Protein AF-A0A9N9JWP4-F1 (afdb_monomer)

Foldseek 3Di:
DVQCCVQQPDPPGDDDPVSVVSSLLVVLLVVLCCLLPNPDQKDDKDFACAWDPPDPPDIDGGGDIDMDRSNCVSQPVQFADPSNDRDSCLSVDVVRGGDD

Organism: NCBI:txid60492

Secondary structure (DSSP, 8-state):
-HHHHHHH-STTSPP-GGGGGT-HHHHHHHHHHHHHS-S-SEEEEE--SS-EEEETTEEEPTT--EEEEHHHHHT-TTTBSSTTS--GGGGT-GGGTB--

Mean predicted aligned error: 5.44 Å

Nearest PDB structures (foldseek):
  5t6q-assembly1_A  TM=9.023E-01  e=6.660E-06  Oryctolagus cuniculus
  6c94-assembly1_A  TM=9.067E-01  e=1.038E-05  Oryctolagus cuniculus
  2ij2-assembly2_B  TM=8.448E-01  e=1.491E-04  Priestia megaterium
  5jlc-assembly1_A  TM=8.058E-01  e=2.591E-03  Nakaseomyces glabratus CBS 138
  7rya-assembly1_A  TM=7.870E-01  e=3.558E-03  Saccharomyces cerevisiae YJM789

Sequence (100 aa):
REEALNVLGSASTIPTSDNLRDLKFITAIIMESLRFYPPILQVQDRIPTKPLNLSKNITIPKGVRIAVNLWQVLRNLNIWNDVDKFMPERFINPEKRYKK

Structure (mmCIF, N/CA/C/O backbone):
data_AF-A0A9N9JWP4-F1
#
_entry.id   AF-A0A9N9JWP4-F1
#
loop_
_atom_site.group_PDB
_atom_site.id
_atom_site.type_symbol
_atom_site.label_atom_id
_atom_site.label_alt_id
_atom_site.label_comp_id
_atom_site.label_asym_id
_atom_site.label_entity_id
_atom_site.label_seq_id
_atom_site.pdbx_PDB_ins_code
_atom_site.Cartn_x
_atom_site.Cartn_y
_atom_site.Cartn_z
_atom_site.occupancy
_atom_site.B_iso_or_equiv
_atom_site.auth_seq_id
_atom_site.auth_comp_id
_atom_site.auth_asym_id
_atom_site.auth_atom_id
_atom_site.pdbx_PDB_model_num
ATOM 1 N N . ARG A 1 1 ? 10.920 -2.693 -18.787 1.00 84.12 1 ARG A N 1
ATOM 2 C CA . ARG A 1 1 ? 12.273 -3.048 -19.290 1.00 84.12 1 ARG A CA 1
ATOM 3 C C . ARG A 1 1 ? 13.007 -1.816 -19.798 1.00 84.12 1 ARG A C 1
ATOM 5 O O . ARG A 1 1 ? 14.113 -1.595 -19.341 1.00 84.12 1 ARG A O 1
ATOM 12 N N . GLU A 1 2 ? 12.398 -1.018 -20.676 1.00 91.75 2 GLU A N 1
ATOM 13 C CA . GLU A 1 2 ? 13.005 0.221 -21.195 1.00 91.75 2 GLU A CA 1
ATOM 14 C C . GLU A 1 2 ? 13.446 1.185 -20.090 1.00 91.75 2 GLU A C 1
ATOM 16 O O . GLU A 1 2 ? 14.602 1.580 -20.077 1.00 91.75 2 GLU A O 1
ATOM 21 N N . GLU A 1 3 ? 12.586 1.473 -19.103 1.00 93.50 3 GLU A N 1
ATOM 22 C CA . GLU A 1 3 ? 12.960 2.336 -17.968 1.00 93.50 3 GLU A CA 1
ATOM 23 C C . GLU A 1 3 ? 14.225 1.844 -17.245 1.00 93.50 3 GLU A C 1
ATOM 25 O O . GLU A 1 3 ? 15.149 2.620 -17.022 1.00 93.50 3 GLU A O 1
ATOM 30 N N . ALA A 1 4 ? 14.299 0.545 -16.934 1.00 91.38 4 ALA A N 1
ATOM 31 C CA . ALA A 1 4 ? 15.459 -0.036 -16.262 1.00 91.38 4 ALA A CA 1
ATOM 32 C C . ALA A 1 4 ? 16.743 0.139 -17.085 1.00 91.38 4 ALA A C 1
ATOM 34 O O . ALA A 1 4 ? 17.772 0.503 -16.532 1.00 91.38 4 ALA A O 1
ATOM 35 N N . LEU A 1 5 ? 16.680 -0.089 -18.400 1.00 91.88 5 LEU A N 1
ATOM 36 C CA . LEU A 1 5 ? 17.834 0.078 -19.287 1.00 91.88 5 LEU A CA 1
ATOM 37 C C . LEU A 1 5 ? 18.241 1.549 -19.422 1.00 91.88 5 LEU A C 1
ATOM 39 O O . LEU A 1 5 ? 19.429 1.846 -19.445 1.00 91.88 5 LEU A O 1
ATOM 43 N N . ASN A 1 6 ? 17.279 2.470 -19.458 1.00 92.62 6 ASN A N 1
ATOM 44 C CA . ASN A 1 6 ? 17.563 3.900 -19.566 1.00 92.62 6 ASN A CA 1
ATOM 45 C C . ASN A 1 6 ? 18.207 4.465 -18.293 1.00 92.62 6 ASN A C 1
ATOM 47 O O . ASN A 1 6 ? 19.087 5.314 -18.386 1.00 92.62 6 ASN A O 1
ATOM 51 N N . VAL A 1 7 ? 17.779 4.003 -17.114 1.00 91.88 7 VAL A N 1
ATOM 52 C CA . VAL A 1 7 ? 18.280 4.515 -15.827 1.00 91.88 7 VAL A CA 1
ATOM 53 C C . VAL A 1 7 ? 19.552 3.796 -15.369 1.00 91.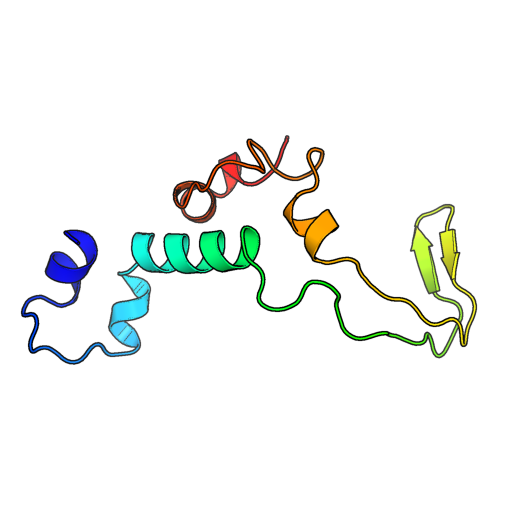88 7 VAL A C 1
ATOM 55 O O . VAL A 1 7 ? 20.451 4.431 -14.827 1.00 91.88 7 VAL A O 1
ATOM 58 N N . LEU A 1 8 ? 19.644 2.477 -15.569 1.00 91.12 8 LEU A N 1
ATOM 59 C CA . LEU A 1 8 ? 20.747 1.649 -15.053 1.00 91.12 8 LEU A CA 1
ATOM 60 C C . LEU A 1 8 ? 21.812 1.339 -16.120 1.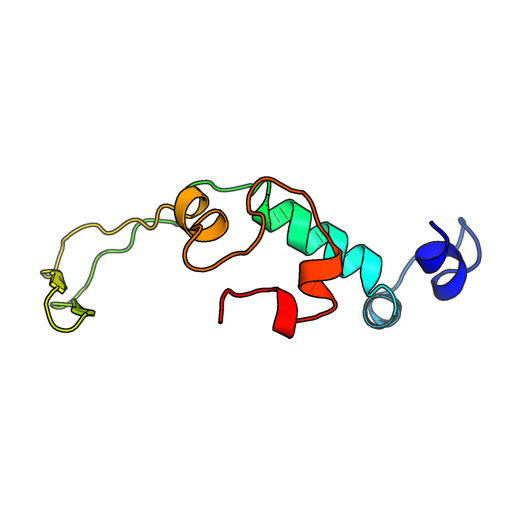00 91.12 8 LEU A C 1
ATOM 62 O O . LEU A 1 8 ? 22.927 0.922 -15.794 1.00 91.12 8 LEU A O 1
ATOM 66 N N . GLY A 1 9 ? 21.488 1.544 -17.399 1.00 87.75 9 GLY A N 1
ATOM 67 C CA . GLY A 1 9 ? 22.365 1.242 -18.522 1.00 87.75 9 GLY A CA 1
ATOM 68 C C . GLY A 1 9 ? 22.548 -0.263 -18.715 1.00 87.75 9 GLY A C 1
ATOM 69 O O . GLY A 1 9 ? 21.643 -0.973 -19.158 1.00 87.75 9 GLY A O 1
ATOM 70 N N . SER A 1 10 ? 23.753 -0.748 -18.411 1.00 82.38 10 SER A N 1
ATOM 71 C CA . SER A 1 10 ? 24.124 -2.157 -18.561 1.00 82.38 10 SER A CA 1
ATOM 72 C C . SER A 1 10 ? 23.450 -3.049 -17.517 1.00 82.38 10 SER A C 1
ATOM 74 O O . SER A 1 10 ? 23.299 -2.674 -16.358 1.00 82.38 10 SER A O 1
ATOM 76 N N . ALA A 1 11 ? 23.139 -4.289 -17.903 1.00 76.00 11 ALA A N 1
ATOM 77 C CA . ALA A 1 11 ? 22.638 -5.313 -16.987 1.00 76.00 11 ALA A CA 1
ATOM 78 C C . ALA A 1 11 ? 23.642 -5.684 -15.875 1.00 76.00 11 ALA A C 1
ATOM 80 O O . ALA A 1 11 ? 23.240 -6.246 -14.860 1.00 76.00 11 ALA A O 1
ATOM 81 N N . SER A 1 12 ? 24.929 -5.369 -16.056 1.00 80.44 12 SER A N 1
ATOM 82 C CA . SER A 1 12 ? 25.979 -5.600 -15.055 1.00 80.44 12 SER A CA 1
ATOM 83 C C . SER A 1 12 ? 26.121 -4.457 -14.044 1.00 80.44 12 SER A C 1
ATOM 85 O O . SER A 1 12 ? 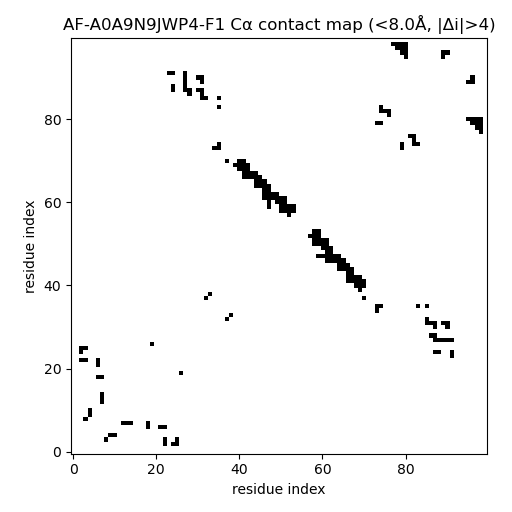26.880 -4.590 -13.085 1.00 80.44 12 SER A O 1
ATOM 87 N N . THR A 1 13 ? 25.437 -3.326 -14.250 1.00 86.19 13 THR A N 1
ATOM 88 C CA . THR A 1 13 ? 25.465 -2.199 -13.312 1.00 86.19 13 THR A CA 1
ATOM 89 C C . THR A 1 13 ? 24.656 -2.552 -12.068 1.00 86.19 13 THR A C 1
ATOM 91 O O . THR A 1 13 ? 23.478 -2.895 -12.163 1.00 86.19 13 THR A O 1
ATOM 94 N N . ILE A 1 14 ? 25.268 -2.434 -10.890 1.00 88.94 14 ILE A N 1
ATOM 95 C CA . ILE A 1 14 ? 24.570 -2.622 -9.615 1.00 88.94 14 ILE A CA 1
ATOM 96 C C . ILE A 1 14 ? 23.747 -1.356 -9.322 1.00 88.94 14 ILE A C 1
ATOM 98 O O . ILE A 1 14 ? 24.340 -0.279 -9.229 1.00 88.94 14 ILE A O 1
ATOM 102 N N . PRO A 1 15 ? 22.412 -1.449 -9.163 1.00 89.94 15 PRO A N 1
ATOM 103 C CA . PRO A 1 15 ? 21.583 -0.291 -8.842 1.00 89.94 15 PRO A CA 1
ATOM 104 C C . PRO A 1 15 ? 21.948 0.316 -7.485 1.00 89.94 15 PRO A C 1
ATOM 106 O O . PRO A 1 15 ? 22.175 -0.409 -6.514 1.00 89.94 15 PRO A O 1
ATOM 109 N N . THR A 1 16 ? 21.937 1.644 -7.398 1.00 90.62 16 THR A N 1
ATOM 110 C CA . THR A 1 16 ? 22.114 2.385 -6.144 1.00 90.62 16 THR A CA 1
ATOM 111 C C . THR A 1 16 ? 20.811 3.060 -5.716 1.00 90.62 16 THR A C 1
ATOM 113 O O . THR A 1 16 ? 19.846 3.157 -6.479 1.00 90.62 16 THR A O 1
ATOM 116 N N . SER A 1 17 ? 20.765 3.555 -4.476 1.00 90.56 17 SER A N 1
ATOM 117 C CA . SER A 1 17 ? 19.606 4.292 -3.957 1.00 90.56 17 SER A CA 1
ATOM 118 C C . SER A 1 17 ? 19.292 5.556 -4.756 1.00 90.56 17 SER A C 1
ATOM 120 O O . SER A 1 17 ? 18.129 5.945 -4.841 1.00 90.56 17 SER A O 1
ATOM 122 N N . ASP A 1 18 ? 20.302 6.182 -5.360 1.00 90.19 18 ASP A N 1
ATOM 123 C CA . ASP A 1 18 ? 20.118 7.404 -6.142 1.00 90.19 18 ASP A CA 1
ATOM 124 C C . ASP A 1 18 ? 19.318 7.133 -7.420 1.00 90.19 18 ASP A C 1
ATOM 126 O O . ASP A 1 18 ? 18.475 7.947 -7.799 1.00 90.19 18 ASP A O 1
ATOM 130 N N . ASN A 1 19 ? 19.476 5.943 -8.014 1.00 90.75 19 ASN A N 1
ATOM 131 C CA . ASN A 1 19 ? 18.718 5.536 -9.198 1.00 90.75 19 ASN A CA 1
ATOM 132 C C . ASN A 1 19 ? 17.215 5.382 -8.921 1.00 90.75 19 ASN A C 1
ATOM 134 O O . ASN A 1 19 ? 16.406 5.506 -9.840 1.00 90.75 19 ASN A O 1
ATOM 138 N N . LEU A 1 20 ? 16.810 5.127 -7.669 1.00 88.62 20 LEU A N 1
ATOM 139 C CA . LEU A 1 20 ? 15.403 4.892 -7.321 1.00 88.62 20 LEU A CA 1
ATOM 140 C C . LEU A 1 20 ? 14.503 6.085 -7.666 1.00 88.62 20 LEU A C 1
ATOM 142 O O . LEU A 1 20 ? 13.323 5.892 -7.951 1.00 88.62 20 LEU A O 1
ATOM 146 N N . ARG A 1 21 ? 15.050 7.308 -7.669 1.00 89.44 21 ARG A N 1
ATOM 147 C CA . ARG A 1 21 ? 14.304 8.530 -8.016 1.00 89.44 21 ARG A CA 1
ATOM 148 C C . ARG A 1 21 ? 13.820 8.533 -9.468 1.00 89.44 21 ARG A C 1
ATOM 150 O O . ARG A 1 21 ? 12.768 9.109 -9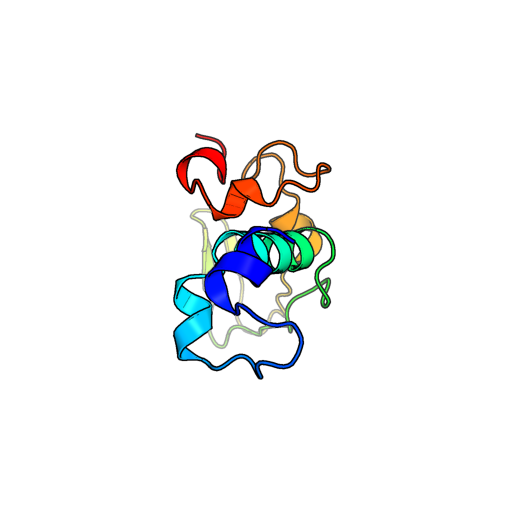.755 1.00 89.44 21 ARG A O 1
ATOM 157 N N . ASP A 1 22 ? 14.555 7.861 -10.350 1.00 93.31 22 ASP A N 1
ATOM 158 C CA . ASP A 1 22 ? 14.296 7.840 -11.789 1.00 93.31 22 ASP A CA 1
ATOM 159 C C . ASP A 1 22 ? 13.536 6.582 -12.242 1.00 93.31 22 ASP A C 1
ATOM 161 O O . ASP A 1 22 ? 12.936 6.578 -13.314 1.00 93.31 22 ASP A O 1
ATOM 165 N N . LEU A 1 23 ? 13.467 5.540 -11.404 1.00 93.88 23 LEU A N 1
ATOM 166 C CA . LEU A 1 23 ? 12.714 4.299 -11.647 1.00 93.88 23 LEU A CA 1
ATOM 167 C C . LEU A 1 23 ? 11.223 4.437 -11.284 1.00 93.88 23 LEU A C 1
ATOM 169 O O . LEU A 1 23 ? 10.684 3.705 -10.442 1.00 93.88 23 LEU A O 1
ATOM 173 N N . LYS A 1 24 ? 10.543 5.415 -11.884 1.00 93.50 24 LYS A N 1
ATOM 174 C CA . LYS A 1 24 ? 9.169 5.806 -11.525 1.00 93.50 24 LYS A CA 1
ATOM 175 C C . LYS A 1 24 ? 8.143 4.718 -11.841 1.00 93.50 24 LYS A C 1
ATOM 177 O O . LYS A 1 24 ? 7.285 4.430 -11.009 1.00 93.50 24 LYS A O 1
ATOM 182 N N . PHE A 1 25 ? 8.222 4.102 -13.015 1.00 95.38 25 PHE A N 1
ATOM 183 C CA . PHE A 1 25 ? 7.306 3.055 -13.456 1.00 95.38 25 PHE A CA 1
ATOM 184 C C . PHE A 1 25 ? 7.527 1.756 -12.678 1.00 95.38 25 PHE A C 1
ATOM 186 O O . PHE A 1 25 ? 6.562 1.152 -12.218 1.00 95.38 25 PHE A O 1
ATOM 193 N N . ILE A 1 26 ? 8.776 1.349 -12.441 1.00 95.19 26 ILE A N 1
ATOM 194 C CA . ILE A 1 26 ? 9.091 0.200 -11.578 1.00 95.19 26 ILE A CA 1
ATOM 195 C C . ILE A 1 26 ? 8.573 0.435 -10.157 1.00 95.19 26 ILE A C 1
ATOM 197 O O . ILE A 1 26 ? 7.928 -0.447 -9.589 1.00 95.19 26 ILE A O 1
ATOM 201 N N . THR A 1 27 ? 8.770 1.633 -9.602 1.00 94.88 27 THR A N 1
ATOM 202 C CA . THR A 1 27 ? 8.189 1.997 -8.300 1.00 94.88 27 THR A CA 1
ATOM 203 C C . THR A 1 27 ? 6.665 1.877 -8.326 1.00 94.88 27 THR A C 1
ATOM 205 O O . THR A 1 27 ? 6.065 1.319 -7.408 1.00 94.88 27 THR A O 1
ATOM 208 N N . ALA A 1 28 ? 6.025 2.332 -9.402 1.00 95.25 28 ALA A N 1
ATOM 209 C CA . ALA A 1 28 ? 4.584 2.228 -9.574 1.00 95.25 28 ALA A CA 1
ATOM 210 C C . ALA A 1 28 ? 4.090 0.768 -9.654 1.00 95.25 28 ALA A C 1
ATOM 212 O O . ALA A 1 28 ? 3.074 0.438 -9.040 1.00 95.25 28 ALA A O 1
ATOM 213 N N . ILE A 1 29 ? 4.832 -0.126 -10.323 1.00 96.19 29 ILE A N 1
ATOM 214 C CA . ILE A 1 29 ? 4.558 -1.575 -10.349 1.00 96.19 29 ILE A CA 1
ATOM 215 C C . ILE A 1 29 ? 4.618 -2.160 -8.939 1.00 96.19 29 ILE A C 1
ATOM 217 O O . ILE A 1 29 ? 3.721 -2.913 -8.555 1.00 96.19 29 ILE A O 1
ATOM 221 N N . ILE A 1 30 ? 5.653 -1.828 -8.161 1.00 95.75 30 ILE A N 1
ATOM 222 C CA . ILE A 1 30 ? 5.804 -2.320 -6.784 1.00 95.75 30 ILE A CA 1
ATOM 223 C C . ILE A 1 30 ? 4.603 -1.877 -5.945 1.00 95.75 30 ILE A C 1
ATOM 225 O O . ILE A 1 30 ? 3.980 -2.692 -5.265 1.00 95.75 30 ILE A O 1
ATOM 229 N N . MET A 1 31 ? 4.227 -0.602 -6.039 1.00 95.12 31 MET A N 1
ATOM 230 C CA . MET A 1 31 ? 3.105 -0.045 -5.283 1.00 95.12 31 MET A CA 1
ATOM 231 C C . MET A 1 31 ? 1.761 -0.677 -5.673 1.00 95.12 31 MET A C 1
ATOM 233 O O . MET A 1 31 ? 0.968 -1.020 -4.794 1.00 95.12 31 MET A O 1
ATOM 237 N N . GLU A 1 32 ? 1.510 -0.897 -6.966 1.00 95.31 32 GLU A N 1
ATOM 238 C CA . GLU A 1 32 ? 0.299 -1.587 -7.431 1.00 95.31 32 GLU A CA 1
ATOM 239 C C . GLU A 1 32 ? 0.300 -3.069 -7.045 1.00 95.31 32 GLU A C 1
ATOM 241 O O . GLU A 1 32 ? -0.747 -3.596 -6.675 1.00 95.31 32 GLU A O 1
ATOM 246 N N . SER A 1 33 ? 1.463 -3.723 -7.010 1.00 96.31 33 SER A N 1
ATOM 247 C CA . SER A 1 33 ? 1.593 -5.100 -6.514 1.00 96.31 33 SER A CA 1
ATOM 248 C C . SER A 1 33 ? 1.225 -5.199 -5.041 1.00 96.31 33 SER A C 1
ATOM 250 O O . SER A 1 33 ? 0.451 -6.075 -4.671 1.00 96.31 33 SER A O 1
ATOM 252 N N . LEU A 1 34 ? 1.686 -4.260 -4.210 1.00 94.62 34 LEU A N 1
ATOM 253 C CA . LEU A 1 34 ? 1.323 -4.208 -2.792 1.00 94.62 34 LEU A CA 1
ATOM 254 C C . LEU A 1 34 ? -0.162 -3.886 -2.575 1.00 94.62 34 LEU A C 1
ATOM 256 O O . LEU A 1 34 ? -0.757 -4.378 -1.620 1.00 94.62 34 LEU A O 1
ATOM 260 N N . ARG A 1 35 ? -0.784 -3.084 -3.448 1.00 93.94 35 ARG A N 1
ATOM 261 C CA . ARG A 1 35 ? -2.233 -2.828 -3.396 1.00 93.94 35 ARG A CA 1
ATOM 262 C C . ARG A 1 35 ? -3.035 -4.072 -3.788 1.00 93.94 35 ARG A C 1
ATOM 264 O O . ARG A 1 35 ? -4.012 -4.411 -3.121 1.00 93.94 35 ARG A O 1
ATOM 271 N N . PHE A 1 36 ? -2.652 -4.715 -4.890 1.00 92.88 36 PHE A N 1
ATOM 272 C CA . PHE A 1 36 ? -3.396 -5.823 -5.479 1.00 92.88 36 PHE A CA 1
ATOM 273 C C . PHE A 1 36 ? -3.192 -7.116 -4.686 1.00 92.88 36 PHE A C 1
ATOM 275 O O . PHE A 1 36 ? -4.159 -7.786 -4.340 1.00 92.88 36 PHE A O 1
ATOM 282 N N . TYR A 1 37 ? -1.961 -7.437 -4.315 1.00 92.88 37 TYR A N 1
ATOM 283 C CA . TYR A 1 37 ? -1.607 -8.619 -3.535 1.00 92.88 37 TYR A CA 1
ATOM 284 C C . TYR A 1 37 ? -0.827 -8.199 -2.286 1.00 92.88 37 TYR A C 1
ATOM 286 O O . TYR A 1 37 ? 0.389 -8.391 -2.214 1.00 92.88 37 TYR A O 1
ATOM 294 N N . PRO A 1 38 ? -1.503 -7.590 -1.295 1.00 91.50 38 PRO A N 1
ATOM 295 C CA . PRO A 1 38 ? -0.837 -7.175 -0.077 1.00 91.50 38 PRO A CA 1
ATOM 296 C C . PRO A 1 38 ? -0.285 -8.407 0.658 1.00 91.50 38 PRO A C 1
ATOM 298 O O . PRO A 1 38 ? -1.018 -9.381 0.842 1.00 91.50 38 PRO A O 1
ATOM 301 N N . PRO A 1 39 ? 0.968 -8.363 1.150 1.00 92.31 39 PRO A N 1
ATOM 302 C CA . PRO A 1 39 ? 1.544 -9.452 1.945 1.00 92.31 39 PRO A CA 1
ATOM 303 C C . PRO A 1 39 ? 0.775 -9.736 3.243 1.00 92.31 39 PRO A C 1
ATOM 305 O O . PRO A 1 39 ? 0.891 -10.812 3.821 1.00 92.31 39 PRO A O 1
ATOM 308 N N . ILE A 1 40 ? 0.005 -8.753 3.716 1.00 91.38 40 ILE A N 1
ATOM 309 C CA . ILE A 1 40 ? -0.782 -8.814 4.942 1.00 91.38 40 ILE A CA 1
ATOM 310 C C . ILE A 1 40 ? -2.228 -8.438 4.606 1.00 91.38 40 ILE A C 1
ATOM 312 O O . ILE A 1 40 ? -2.484 -7.374 4.047 1.00 91.38 40 ILE A O 1
ATOM 316 N N . LEU A 1 41 ? -3.189 -9.283 4.983 1.00 90.88 41 LEU A N 1
ATOM 317 C CA . LEU A 1 41 ? -4.616 -9.047 4.715 1.00 90.88 41 LEU A CA 1
ATOM 318 C C . LEU A 1 41 ? -5.313 -8.207 5.800 1.00 90.88 41 LEU A C 1
ATOM 320 O O . LEU A 1 41 ? -6.333 -7.572 5.530 1.00 90.88 41 LEU A O 1
ATOM 324 N N . GLN A 1 42 ? -4.753 -8.167 7.011 1.00 92.31 42 GLN A N 1
ATOM 325 C CA . GLN A 1 42 ? -5.293 -7.447 8.163 1.00 92.31 42 GLN A CA 1
ATOM 326 C C . GLN A 1 42 ? -4.168 -6.774 8.954 1.00 92.31 42 GLN A C 1
ATOM 328 O O . GLN A 1 42 ? -3.159 -7.401 9.260 1.00 92.31 42 GLN A O 1
ATOM 333 N N . VAL A 1 43 ? -4.342 -5.499 9.307 1.00 88.62 43 VAL A N 1
ATOM 334 C CA . VAL A 1 43 ? -3.367 -4.775 10.139 1.00 88.62 43 VAL A CA 1
ATOM 335 C C . VAL A 1 43 ? -3.402 -5.309 11.572 1.00 88.62 43 VAL A C 1
ATOM 337 O O . VAL A 1 43 ? -4.467 -5.677 12.063 1.00 88.62 43 VAL A O 1
ATOM 340 N N . GLN A 1 44 ? -2.250 -5.293 12.251 1.00 90.00 44 GLN A N 1
ATOM 341 C CA . GLN A 1 44 ? -2.136 -5.652 13.664 1.00 90.00 44 GLN A CA 1
ATOM 342 C C . GLN A 1 44 ? -3.196 -4.952 14.519 1.00 90.00 44 GLN A C 1
ATOM 344 O O . GLN A 1 44 ? -3.356 -3.727 14.457 1.00 90.00 44 GLN A O 1
ATOM 349 N N . ASP A 1 45 ? -3.838 -5.747 15.369 1.00 92.56 45 ASP A N 1
ATOM 350 C CA . ASP A 1 45 ? -4.869 -5.284 16.281 1.00 92.56 45 ASP A CA 1
ATOM 351 C C . ASP A 1 45 ? -4.381 -4.123 17.158 1.00 92.56 45 ASP A C 1
ATOM 353 O O . ASP A 1 45 ? -3.266 -4.127 17.692 1.00 92.56 45 ASP A O 1
ATOM 357 N N . ARG A 1 46 ? -5.249 -3.133 17.345 1.00 93.31 46 ARG A N 1
ATOM 358 C CA . ARG A 1 46 ? -5.059 -2.008 18.260 1.00 93.31 46 ARG A CA 1
ATOM 359 C C . ARG A 1 46 ? -6.098 -2.072 19.370 1.00 93.31 46 ARG A C 1
ATOM 361 O O . ARG A 1 46 ? -7.243 -2.439 19.129 1.00 93.31 46 ARG A O 1
ATOM 368 N N . ILE A 1 47 ? -5.709 -1.676 20.578 1.00 95.94 47 ILE A N 1
ATOM 369 C CA . ILE A 1 47 ? -6.610 -1.583 21.731 1.00 95.94 47 ILE A CA 1
ATOM 370 C C . ILE A 1 47 ? -6.572 -0.136 22.238 1.00 95.94 47 ILE A C 1
ATOM 372 O O . ILE A 1 47 ? -5.513 0.316 22.684 1.00 95.94 47 ILE A O 1
ATOM 376 N N . PRO A 1 48 ? -7.680 0.623 22.168 1.00 95.56 48 PRO A N 1
ATOM 377 C CA . PRO A 1 48 ? -7.724 1.983 22.680 1.00 95.56 48 PRO A CA 1
ATOM 378 C C . PRO A 1 48 ? -7.515 2.014 24.195 1.00 95.56 48 PRO A C 1
ATOM 380 O O . PRO A 1 48 ? -8.194 1.313 24.950 1.00 95.56 48 PRO A O 1
ATOM 383 N N . THR A 1 49 ? -6.615 2.885 24.654 1.00 96.88 49 THR A N 1
ATOM 384 C CA . THR A 1 49 ? -6.372 3.143 26.085 1.00 96.88 49 THR A CA 1
ATOM 385 C C . THR A 1 49 ? -7.412 4.082 26.706 1.00 96.88 49 THR A C 1
ATOM 387 O O . THR A 1 49 ? -7.518 4.172 27.930 1.00 96.88 49 THR A O 1
ATOM 390 N N . LYS A 1 50 ? -8.216 4.739 25.864 1.00 96.44 50 LYS A N 1
ATOM 391 C CA . LYS A 1 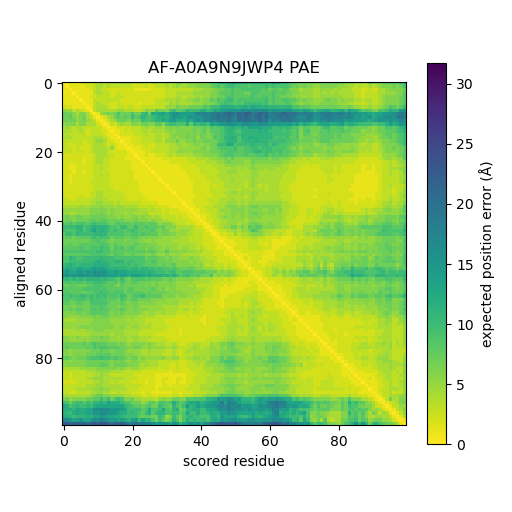50 ? -9.356 5.607 26.181 1.00 96.44 50 LYS A CA 1
ATOM 392 C C . LYS A 1 50 ? -10.421 5.468 25.080 1.00 96.44 50 LYS A C 1
ATOM 394 O O . LYS A 1 50 ? -10.066 4.981 24.005 1.00 96.44 50 LYS A O 1
ATOM 399 N N . PRO A 1 51 ? -11.684 5.881 25.305 1.00 96.12 51 PRO A N 1
ATOM 400 C CA . PRO A 1 51 ? -12.688 5.902 24.242 1.00 96.12 51 PRO A CA 1
ATOM 401 C C . PRO A 1 51 ? -12.179 6.644 22.994 1.00 96.12 51 PRO A C 1
ATOM 403 O O . PRO A 1 51 ? -11.610 7.732 23.106 1.00 96.12 51 PRO A O 1
ATOM 406 N N . LEU A 1 52 ? -12.351 6.035 21.818 1.00 95.12 52 LEU A N 1
ATOM 407 C CA . LEU A 1 52 ? -11.886 6.538 20.524 1.00 95.12 52 LEU A CA 1
ATOM 408 C C . LEU A 1 52 ? -13.086 6.897 19.645 1.00 95.12 52 LEU A C 1
ATOM 410 O O . LEU A 1 52 ? -13.855 6.023 19.256 1.00 95.12 52 LEU A O 1
ATOM 414 N N . ASN A 1 53 ? -13.216 8.169 19.277 1.00 95.00 53 ASN A N 1
ATOM 415 C CA . ASN A 1 53 ? -14.220 8.610 18.308 1.00 95.00 53 ASN A CA 1
ATOM 416 C C . ASN A 1 53 ? -13.691 8.364 16.890 1.00 95.00 53 ASN A C 1
ATOM 418 O O . ASN A 1 53 ? -12.816 9.092 16.427 1.00 95.00 53 ASN A O 1
ATOM 422 N N . LEU A 1 54 ? -14.193 7.323 16.221 1.00 90.75 54 LEU A N 1
ATOM 423 C CA . LEU A 1 54 ? -13.783 6.965 14.859 1.00 90.75 54 LEU A CA 1
ATOM 424 C C . LEU A 1 54 ? -14.497 7.828 13.807 1.00 90.75 54 LEU A C 1
ATOM 426 O O . LEU A 1 54 ? -13.910 8.183 12.790 1.00 90.75 54 LEU A O 1
ATOM 430 N N . SER A 1 55 ? -15.765 8.168 14.041 1.00 91.12 55 SER A N 1
ATOM 431 C CA . SER A 1 55 ? -16.545 9.088 13.205 1.00 91.12 55 SER A CA 1
ATOM 432 C C . SER A 1 55 ? -17.617 9.787 14.046 1.00 91.12 55 SER A C 1
ATOM 434 O O . SER A 1 55 ? -17.768 9.471 15.225 1.00 91.12 55 SER A O 1
ATOM 436 N N . LYS A 1 56 ? -18.394 10.704 13.446 1.00 89.69 56 LYS A N 1
ATOM 437 C CA . LYS A 1 56 ? -19.481 11.424 14.143 1.00 89.69 56 LYS A CA 1
ATOM 438 C C . LYS A 1 56 ? -20.455 10.494 14.880 1.00 89.69 56 LYS A C 1
ATOM 440 O O . LYS A 1 56 ? -20.960 10.877 15.925 1.00 89.69 56 LYS A O 1
ATOM 445 N N . ASN A 1 57 ? -20.675 9.285 14.358 1.00 94.69 57 ASN A N 1
ATOM 446 C CA . ASN A 1 57 ? -21.674 8.345 14.874 1.00 94.69 57 ASN A CA 1
ATOM 447 C C . ASN A 1 57 ? -21.056 7.062 15.454 1.00 94.69 57 ASN A C 1
ATOM 449 O O . ASN A 1 57 ? -21.790 6.138 15.793 1.00 94.69 57 ASN A O 1
ATOM 453 N N . ILE A 1 58 ? -19.722 6.957 15.519 1.00 94.81 58 ILE A N 1
ATOM 454 C CA . ILE A 1 58 ? -19.041 5.733 15.961 1.00 94.81 58 ILE A CA 1
ATOM 455 C C . ILE A 1 58 ? -17.987 6.080 17.008 1.00 94.81 58 ILE A C 1
ATOM 457 O O . ILE A 1 58 ? -16.928 6.627 16.686 1.00 94.81 58 ILE A O 1
ATOM 461 N N . THR A 1 59 ? -18.260 5.676 18.247 1.00 96.00 59 THR A N 1
ATOM 462 C CA . THR A 1 59 ? -17.318 5.718 19.367 1.00 96.00 59 THR A CA 1
ATOM 463 C C . THR A 1 59 ? -16.965 4.297 19.778 1.00 96.00 59 THR A C 1
ATOM 465 O O . THR A 1 59 ? -17.840 3.492 20.088 1.00 96.00 59 THR A O 1
ATOM 468 N N . ILE A 1 60 ? -15.672 3.992 19.797 1.00 95.50 60 ILE A N 1
ATOM 469 C CA . ILE A 1 60 ? -15.143 2.701 20.221 1.00 95.50 60 ILE A CA 1
ATOM 470 C C . ILE A 1 60 ? -14.734 2.806 21.696 1.00 95.50 60 ILE A C 1
ATOM 472 O O . ILE A 1 60 ? -13.909 3.661 22.035 1.00 95.50 60 ILE A O 1
ATOM 476 N N . PRO A 1 61 ? -15.282 1.967 22.590 1.00 96.00 61 PRO A N 1
ATOM 477 C CA . PRO A 1 61 ? -14.910 1.975 24.000 1.00 96.00 61 PRO A CA 1
ATOM 478 C C . PRO A 1 61 ? -13.435 1.629 24.247 1.00 96.00 61 PRO A C 1
ATOM 480 O O . PRO A 1 61 ? -12.777 0.952 23.453 1.00 96.00 61 PRO A O 1
ATOM 483 N N . LYS A 1 62 ? -12.924 2.052 25.409 1.00 97.44 62 LYS A N 1
ATOM 484 C CA . LYS A 1 62 ? -11.615 1.617 25.916 1.00 97.44 62 LYS A CA 1
ATOM 485 C C . LYS A 1 62 ? -11.574 0.088 26.024 1.00 97.44 62 LYS A C 1
ATOM 487 O O . LYS A 1 62 ? -12.536 -0.521 26.479 1.00 97.44 62 LYS A O 1
ATOM 492 N N . GLY A 1 63 ? -10.438 -0.516 25.674 1.00 95.00 63 GLY A N 1
ATOM 493 C CA . GLY A 1 63 ? -10.206 -1.954 25.852 1.00 95.00 63 GLY A CA 1
ATOM 494 C C . GLY A 1 63 ? -10.770 -2.845 24.741 1.00 95.00 63 GLY A C 1
ATOM 495 O O . GLY A 1 63 ? -10.450 -4.031 24.706 1.00 95.00 63 GLY A O 1
ATOM 496 N N . VAL A 1 64 ? -11.545 -2.293 23.801 1.00 94.81 64 VAL A N 1
ATOM 497 C CA . VAL A 1 64 ? -12.046 -3.041 22.640 1.00 94.81 64 VAL A CA 1
ATOM 498 C C . VAL A 1 64 ? -10.927 -3.241 21.623 1.00 94.81 64 VAL A C 1
ATOM 500 O O . VAL A 1 64 ? -10.236 -2.299 21.244 1.00 94.81 64 VAL A O 1
ATOM 503 N N . ARG A 1 65 ? -10.752 -4.476 21.157 1.00 93.81 65 ARG A N 1
ATOM 504 C CA . ARG A 1 65 ? -9.783 -4.809 20.114 1.00 93.81 65 ARG A CA 1
ATOM 505 C C . ARG A 1 65 ? -10.318 -4.383 18.748 1.00 93.81 65 ARG A C 1
ATOM 507 O O . ARG A 1 65 ? -11.425 -4.751 18.373 1.00 93.81 65 ARG A O 1
ATOM 514 N N . ILE A 1 66 ? -9.522 -3.618 18.011 1.00 93.19 66 ILE A N 1
ATOM 515 C CA . ILE A 1 66 ? -9.849 -3.099 16.684 1.00 93.19 66 ILE A CA 1
ATOM 516 C C . ILE A 1 66 ? -8.847 -3.669 15.691 1.00 93.19 66 ILE A C 1
ATOM 518 O O . ILE A 1 66 ? -7.641 -3.525 15.889 1.00 93.19 66 ILE A O 1
ATOM 522 N N . ALA A 1 67 ? -9.345 -4.238 14.601 1.00 92.50 67 ALA A N 1
ATOM 523 C CA . ALA A 1 67 ? -8.539 -4.662 13.468 1.00 92.50 67 ALA A CA 1
ATOM 524 C C . ALA A 1 67 ? -9.001 -3.942 12.198 1.00 92.50 67 ALA A C 1
ATOM 526 O O . ALA A 1 67 ? -10.186 -3.648 12.037 1.00 92.50 67 ALA A O 1
ATOM 527 N N . VAL A 1 68 ? -8.069 -3.667 11.285 1.00 91.44 68 VAL A N 1
ATOM 528 C CA . VAL A 1 68 ? -8.386 -3.081 9.977 1.00 91.44 68 VAL A CA 1
ATOM 529 C C . VAL A 1 68 ? -8.233 -4.158 8.917 1.00 91.44 68 VAL A C 1
ATOM 531 O O . VAL A 1 68 ? -7.127 -4.658 8.705 1.00 91.44 68 VAL A O 1
ATOM 534 N N . ASN A 1 69 ? -9.331 -4.482 8.231 1.00 92.31 69 ASN A N 1
ATOM 535 C CA . ASN A 1 69 ? -9.303 -5.347 7.056 1.00 92.31 69 ASN A CA 1
ATOM 536 C C . ASN A 1 69 ? -8.641 -4.592 5.893 1.00 92.31 69 ASN A C 1
ATOM 538 O O . ASN A 1 69 ? -9.285 -3.836 5.161 1.00 92.31 69 ASN A O 1
ATOM 542 N N . LEU A 1 70 ? -7.326 -4.766 5.761 1.00 93.00 70 LEU A N 1
ATOM 543 C CA . LEU A 1 70 ? -6.516 -4.059 4.777 1.00 93.00 70 LEU A CA 1
ATOM 544 C C . LEU A 1 70 ? -6.912 -4.457 3.351 1.00 93.00 70 LEU A C 1
ATOM 546 O O . LEU A 1 70 ? -6.992 -3.596 2.477 1.00 93.00 70 LEU A O 1
ATOM 550 N N . TRP A 1 71 ? -7.236 -5.735 3.134 1.00 91.81 71 TRP A N 1
ATOM 551 C CA . TRP A 1 71 ? -7.701 -6.239 1.842 1.00 91.81 71 TRP A CA 1
ATOM 552 C C . TRP A 1 71 ? -8.933 -5.485 1.327 1.00 91.81 71 TRP A C 1
ATOM 554 O O . TRP A 1 71 ? -8.951 -5.045 0.177 1.00 91.81 71 TRP A O 1
ATOM 564 N N . GLN A 1 72 ? -9.937 -5.286 2.186 1.00 92.19 72 GLN A N 1
ATOM 565 C CA . GLN A 1 72 ? -11.142 -4.534 1.829 1.00 92.19 72 GLN A CA 1
ATOM 566 C C . GLN A 1 72 ? -10.840 -3.060 1.555 1.00 92.19 72 GLN A C 1
ATOM 568 O O . GLN A 1 72 ? -11.356 -2.501 0.590 1.00 92.19 72 GLN A O 1
ATOM 573 N N . VAL A 1 73 ? -9.980 -2.425 2.356 1.00 91.62 73 VAL A N 1
ATOM 574 C CA . VAL A 1 73 ? -9.607 -1.014 2.158 1.00 91.62 73 VAL A CA 1
ATOM 575 C C . VAL A 1 73 ? -8.905 -0.801 0.810 1.00 91.62 73 VAL A C 1
ATOM 577 O O . VAL A 1 73 ? -9.221 0.147 0.090 1.00 91.62 73 VAL A O 1
ATOM 580 N N . LEU A 1 74 ? -7.992 -1.698 0.427 1.00 92.12 74 LEU A N 1
ATOM 581 C CA . LEU A 1 74 ? -7.235 -1.618 -0.832 1.00 92.12 74 LEU A CA 1
ATOM 582 C C . LEU A 1 74 ? -8.062 -1.977 -2.086 1.00 92.12 74 LEU A C 1
ATOM 584 O O . LEU A 1 74 ? -7.602 -1.755 -3.210 1.00 92.12 74 LEU A O 1
ATOM 588 N N . ARG A 1 75 ? -9.281 -2.501 -1.896 1.00 91.50 75 ARG A N 1
ATOM 589 C CA . ARG A 1 75 ? -10.254 -2.862 -2.947 1.00 91.50 75 ARG A CA 1
ATOM 590 C C . ARG A 1 75 ? -11.574 -2.107 -2.852 1.00 91.50 75 ARG A C 1
ATOM 592 O O . ARG A 1 75 ? -12.536 -2.441 -3.538 1.00 91.50 75 ARG A O 1
ATOM 599 N N . ASN A 1 76 ? -11.645 -1.091 -2.000 1.00 92.19 76 ASN A N 1
ATOM 600 C CA . ASN A 1 76 ? -12.882 -0.365 -1.791 1.00 92.19 76 ASN A CA 1
ATOM 601 C C . ASN A 1 76 ? -13.263 0.407 -3.064 1.00 92.19 76 ASN A C 1
ATOM 603 O O . ASN A 1 76 ? -12.603 1.385 -3.420 1.00 92.19 76 ASN A O 1
ATOM 607 N N . LEU A 1 77 ? -14.353 -0.012 -3.713 1.00 90.88 77 LEU A N 1
ATOM 608 C CA . LEU A 1 77 ? -14.887 0.592 -4.936 1.00 90.88 77 LEU A CA 1
ATOM 609 C C . LEU A 1 77 ? -15.302 2.055 -4.765 1.00 90.88 77 LEU A C 1
ATOM 611 O O . LEU A 1 77 ? -15.444 2.741 -5.768 1.00 90.88 77 LEU A O 1
ATOM 615 N N . ASN A 1 78 ? -15.514 2.544 -3.543 1.00 89.62 78 ASN A N 1
ATOM 616 C CA . ASN A 1 78 ? -15.816 3.956 -3.293 1.00 89.62 78 ASN A CA 1
ATOM 617 C C . ASN A 1 78 ? -14.553 4.821 -3.258 1.00 89.62 78 ASN A C 1
ATOM 619 O O . ASN A 1 78 ? -14.640 6.033 -3.396 1.00 89.62 78 ASN A O 1
ATOM 623 N N . ILE A 1 79 ? -13.387 4.203 -3.065 1.00 86.88 79 ILE A N 1
ATOM 624 C CA . ILE A 1 79 ? -12.103 4.895 -2.949 1.00 86.88 79 ILE A CA 1
ATOM 625 C C . ILE A 1 79 ? -11.304 4.731 -4.239 1.00 86.88 79 ILE A C 1
ATOM 627 O O . ILE A 1 79 ? -10.733 5.699 -4.719 1.00 86.88 79 ILE A O 1
ATOM 631 N N . TRP A 1 80 ? -11.271 3.531 -4.815 1.00 87.12 80 TRP A N 1
ATOM 632 C CA . TRP A 1 80 ? -10.396 3.175 -5.930 1.00 87.12 80 TRP A CA 1
ATOM 633 C C . TRP A 1 80 ? -11.192 2.930 -7.225 1.00 87.12 80 TRP A C 1
ATOM 635 O O . TRP A 1 80 ? -12.254 2.307 -7.216 1.00 87.12 80 TRP A O 1
ATOM 645 N N . ASN A 1 81 ? -10.648 3.382 -8.358 1.00 86.00 81 ASN A N 1
ATOM 646 C CA . ASN A 1 81 ? -11.157 3.054 -9.700 1.00 86.00 81 ASN A CA 1
ATOM 647 C C . ASN A 1 81 ? -10.646 1.686 -10.169 1.00 86.00 81 ASN A C 1
ATOM 649 O O . ASN A 1 81 ? -9.497 1.359 -9.880 1.00 86.00 81 ASN A O 1
ATOM 653 N N . ASP A 1 82 ? -11.447 0.922 -10.920 1.00 88.75 82 ASP A N 1
ATOM 654 C CA . ASP A 1 82 ? -11.027 -0.349 -11.544 1.00 88.75 82 ASP A CA 1
ATOM 655 C C . ASP A 1 82 ? -10.229 -1.268 -10.586 1.00 88.75 82 ASP A C 1
ATOM 657 O O . ASP A 1 82 ? -9.076 -1.614 -10.844 1.00 88.75 82 ASP A O 1
ATOM 661 N N . VAL A 1 83 ? -10.800 -1.602 -9.424 1.00 90.81 83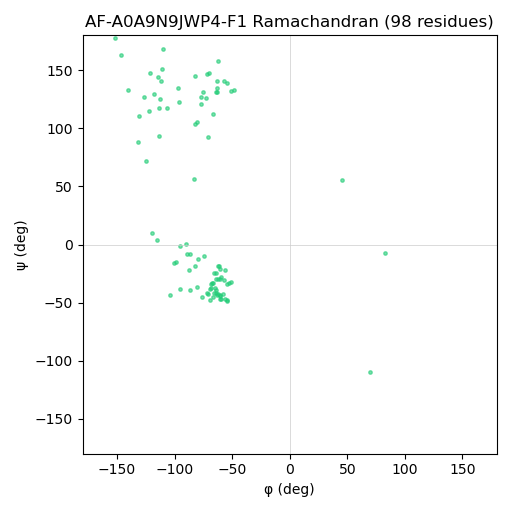 VAL A N 1
ATOM 662 C CA . VAL A 1 83 ? -10.056 -2.219 -8.301 1.00 90.81 83 VAL A CA 1
ATOM 663 C C . VAL A 1 83 ? -9.447 -3.582 -8.610 1.00 90.81 83 VAL A C 1
ATOM 665 O O . VAL A 1 83 ? -8.382 -3.899 -8.069 1.00 90.81 83 VAL A O 1
ATOM 668 N N . ASP A 1 84 ? -10.090 -4.329 -9.508 1.00 91.56 84 ASP A N 1
ATOM 669 C CA . ASP A 1 84 ? -9.701 -5.673 -9.941 1.00 91.56 84 ASP A CA 1
ATOM 670 C C . ASP A 1 84 ? -8.763 -5.666 -11.155 1.00 91.56 84 ASP A C 1
ATOM 672 O O . ASP A 1 84 ? -8.317 -6.723 -11.597 1.00 91.56 84 ASP A O 1
ATOM 676 N N . LYS A 1 85 ? -8.397 -4.485 -11.674 1.00 93.38 85 LYS A N 1
ATOM 677 C CA . LYS A 1 85 ? -7.362 -4.350 -12.704 1.00 93.38 85 LYS A CA 1
ATOM 678 C C . LYS A 1 85 ? -6.023 -3.988 -12.071 1.00 93.38 85 LYS A C 1
ATOM 680 O O . LYS A 1 85 ? -5.941 -3.095 -11.225 1.00 93.38 85 LYS A O 1
ATOM 685 N N . PHE A 1 86 ? -4.971 -4.673 -12.509 1.00 94.06 86 PHE A N 1
ATOM 686 C CA . PHE A 1 86 ? -3.595 -4.324 -12.174 1.00 94.06 86 PHE A CA 1
ATOM 687 C C . PHE A 1 86 ? -3.136 -3.181 -13.085 1.00 94.06 86 PHE A C 1
ATOM 689 O O . PHE A 1 86 ? -2.907 -3.394 -14.273 1.00 94.06 86 PHE A O 1
ATOM 696 N N . MET A 1 87 ? -3.056 -1.966 -12.540 1.00 93.31 87 MET A N 1
ATOM 697 C CA . MET A 1 87 ? -2.763 -0.742 -13.295 1.00 93.31 87 MET A CA 1
ATOM 698 C C . MET A 1 87 ? -1.671 0.087 -12.602 1.00 93.31 87 MET A C 1
ATO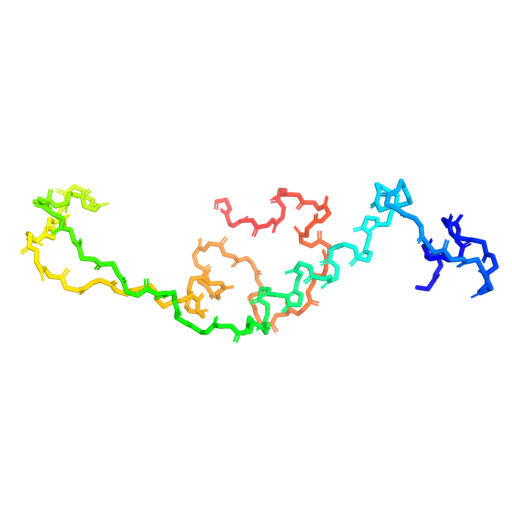M 700 O O . MET A 1 87 ? -1.993 0.962 -11.791 1.00 93.31 87 MET A O 1
ATOM 704 N N . PRO A 1 88 ? -0.377 -0.156 -12.888 1.00 94.00 88 PRO A N 1
ATOM 705 C CA . PRO A 1 88 ? 0.731 0.609 -12.312 1.00 94.00 88 PRO A CA 1
ATOM 706 C C . PRO A 1 88 ? 0.593 2.127 -12.496 1.00 94.00 88 PRO A C 1
ATOM 708 O O . PRO A 1 88 ? 0.932 2.898 -11.602 1.00 94.00 88 PRO A O 1
ATOM 711 N N . GLU A 1 89 ? 0.008 2.579 -13.607 1.00 92.50 89 GLU A N 1
ATOM 712 C CA . GLU A 1 89 ? -0.193 3.994 -13.955 1.00 92.50 89 GLU A CA 1
ATOM 713 C C . GLU A 1 89 ? -0.965 4.772 -12.877 1.00 92.50 89 GLU A C 1
ATOM 715 O O . GLU A 1 89 ? -0.843 5.997 -12.770 1.00 92.50 89 GLU A O 1
ATOM 720 N N . ARG A 1 90 ? -1.723 4.058 -12.038 1.00 90.94 90 ARG A N 1
ATOM 721 C CA . ARG A 1 90 ? -2.413 4.570 -10.851 1.00 90.94 90 ARG A CA 1
ATOM 722 C C . ARG A 1 90 ? -1.485 5.297 -9.875 1.00 90.94 90 ARG A C 1
ATOM 724 O O . ARG A 1 90 ? -1.911 6.245 -9.220 1.00 90.94 90 ARG A O 1
ATOM 731 N N . PHE A 1 91 ? -0.235 4.857 -9.763 1.00 91.50 91 PHE A N 1
ATOM 732 C CA . PHE A 1 91 ? 0.764 5.447 -8.868 1.00 91.50 91 PHE A CA 1
ATOM 733 C C . PHE A 1 91 ? 1.668 6.475 -9.556 1.00 91.50 91 PHE A C 1
ATOM 735 O O . PHE A 1 91 ? 2.489 7.097 -8.890 1.00 91.50 91 PHE A O 1
ATOM 742 N N . ILE A 1 92 ? 1.477 6.693 -10.858 1.00 90.56 92 ILE A N 1
ATOM 743 C CA . ILE A 1 92 ? 2.166 7.730 -11.639 1.00 90.56 92 ILE A CA 1
ATOM 744 C C . ILE A 1 92 ? 1.304 8.987 -11.725 1.00 90.56 92 ILE A C 1
ATOM 746 O O . ILE A 1 92 ? 1.820 10.094 -11.628 1.00 90.56 92 ILE A O 1
ATOM 750 N N . ASN A 1 93 ? -0.014 8.810 -11.867 1.00 84.88 93 ASN A N 1
ATOM 751 C CA . ASN A 1 93 ? -0.986 9.893 -11.981 1.00 84.88 93 ASN A CA 1
ATOM 752 C C . ASN A 1 93 ? -1.906 9.912 -10.749 1.00 84.88 93 ASN A C 1
ATOM 754 O O . ASN A 1 93 ? -2.938 9.231 -10.755 1.00 84.88 93 ASN A O 1
ATOM 758 N N . PRO A 1 94 ? -1.585 10.696 -9.702 1.00 71.69 94 PRO A N 1
ATOM 759 C CA . PRO A 1 94 ? -2.348 10.713 -8.453 1.00 71.69 94 PRO A CA 1
ATOM 760 C C . PRO A 1 94 ? -3.827 11.059 -8.648 1.00 71.69 94 PRO A C 1
ATOM 762 O O . PRO A 1 94 ? -4.677 10.543 -7.929 1.00 71.69 94 PRO A O 1
ATOM 765 N N . GLU A 1 95 ? -4.151 11.870 -9.657 1.00 71.88 95 GLU A N 1
ATOM 766 C CA . GLU A 1 95 ? -5.531 12.256 -9.973 1.00 71.88 95 GLU A CA 1
ATOM 767 C C . GLU A 1 95 ? -6.420 11.081 -10.395 1.00 71.88 95 GLU A C 1
ATOM 769 O O . GLU A 1 95 ? -7.635 11.141 -10.231 1.00 71.88 95 GLU A O 1
ATOM 774 N N . LYS A 1 96 ? -5.832 10.000 -10.921 1.00 66.56 96 LYS A N 1
ATOM 775 C CA . LYS A 1 96 ? -6.561 8.790 -11.335 1.00 66.56 96 LYS A CA 1
ATOM 776 C C . LYS A 1 96 ? -6.699 7.768 -10.205 1.00 66.56 96 LYS A C 1
ATOM 778 O O . LYS A 1 96 ? -7.385 6.756 -10.363 1.00 66.56 96 LYS A O 1
ATOM 783 N N . ARG A 1 97 ? -6.023 8.006 -9.076 1.00 71.50 97 ARG A N 1
ATOM 784 C CA . ARG A 1 97 ? -5.892 7.045 -7.979 1.00 71.50 97 ARG A CA 1
ATOM 785 C C . ARG A 1 97 ? -7.188 6.870 -7.201 1.00 71.50 97 ARG A C 1
ATOM 787 O O . ARG A 1 97 ? -7.533 5.732 -6.880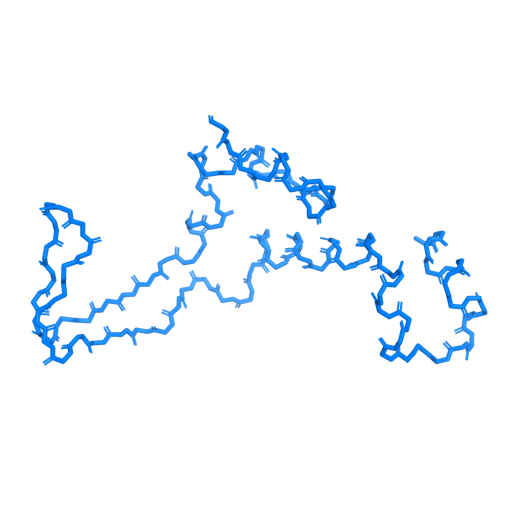 1.00 71.50 97 ARG A O 1
ATOM 794 N N . TYR A 1 98 ? -7.881 7.977 -6.943 1.00 75.81 98 TYR A N 1
ATOM 795 C CA . TYR A 1 98 ? -9.115 7.994 -6.171 1.00 75.81 98 TYR A CA 1
ATOM 796 C C . TYR A 1 98 ? -10.326 8.322 -7.038 1.00 75.81 98 TYR A C 1
ATOM 798 O O . TYR A 1 98 ? -10.212 9.037 -8.036 1.00 75.81 98 TYR A O 1
ATOM 806 N N . LYS A 1 99 ? -11.496 7.806 -6.654 1.00 68.94 99 LYS A N 1
ATOM 807 C CA . LYS A 1 99 ? -12.760 8.353 -7.153 1.00 68.94 99 LYS A CA 1
ATOM 808 C C . LYS A 1 99 ? -12.894 9.796 -6.669 1.00 68.94 99 LYS A C 1
ATOM 810 O O . LYS A 1 99 ? -12.641 10.067 -5.495 1.00 68.94 99 LYS A O 1
ATOM 815 N N . LYS A 1 100 ? -13.220 10.699 -7.596 1.00 60.25 100 LYS A N 1
ATOM 816 C CA . LYS A 1 100 ? -13.668 12.054 -7.263 1.00 60.25 100 LYS A CA 1
ATOM 817 C C . LYS A 1 100 ? -15.106 12.005 -6.770 1.00 60.25 100 LYS A C 1
ATOM 819 O O . LYS A 1 100 ? -15.866 11.172 -7.314 1.00 60.25 100 LYS A O 1
#

InterPro domains:
  IPR001128 Cytochrome P450 [PF00067] (1-96)
  IPR036396 Cytochrome P450 superfamily [G3DSA:1.10.630.10] (1-100)
  IPR036396 Cytochrome P450 superfamily [SSF48264] (1-97)
  IPR050476 Insect Cytochrome P450 Detoxification [PTHR24292] (1-96)

Solvent-accessible surface area (backbone atoms only — not comparable to full-atom values): 6107 Å² total; per-residue (Å²): 110,67,67,57,40,72,74,53,54,56,93,84,52,80,86,53,79,77,53,57,77,73,40,55,65,63,51,14,42,53,54,38,43,46,49,75,60,43,96,58,56,55,48,82,73,43,61,40,93,47,71,42,75,79,48,99,90,40,71,44,56,52,70,48,78,44,69,48,60,42,55,58,65,58,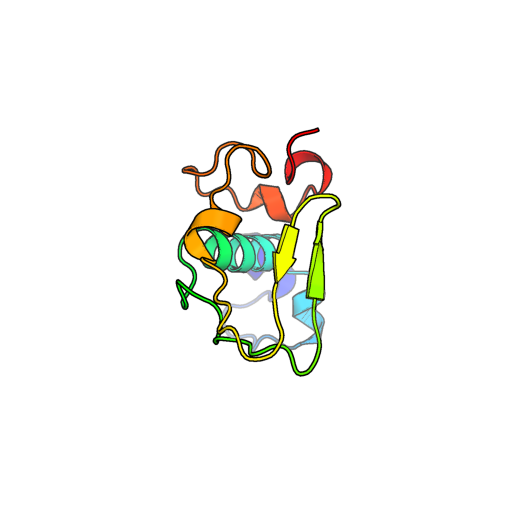48,31,72,82,49,32,57,68,57,90,55,94,53,35,63,40,68,74,40,68,83,63,38,44,57,129

Radius of gyration: 19.02 Å; Cα contacts (8 Å, |Δi|>4): 114; chains: 1; bounding box: 48×22×47 Å

pLDDT: mean 90.35, std 6.79, range [60.25, 97.44]